Protein AF-A0A914RMC4-F1 (afdb_monomer)

Mean predicted aligned error: 14.47 Å

Organism: Parascaris equorum (NCBI:txid6256)

InterPro domains:
  IPR001312 Hexokinase [PTHR19443] (15-89)
  IPR022673 Hexokinase, C-terminal [PF03727] (14-90)
  IPR022673 Hexokinase, C-terminal [PF03727] (93-144)
  IPR043129 ATPase, nucleotide binding domain [SSF53067] (17-147)

Secondary structure (DSSP, 8-state):
----PPPPHHHHHHHHTTTT--HHHHHHHHHSTTTTS-HHHHHH-HHHHHHHHHHHHHHHHHTTSSGGG---HHHHSTTSS-THHHHHHTSEEEEE-SHHHHH-TTHHHHHHHHHHHHS-TT--EEEEE-SSHHHHHHHHHHHHHHHHT-

Structure (mmCIF, N/CA/C/O backbone):
data_AF-A0A914RMC4-F1
#
_entry.id   AF-A0A914RMC4-F1
#
loop_
_atom_site.group_PDB
_atom_site.id
_atom_site.type_symbol
_atom_site.label_atom_id
_atom_site.label_alt_id
_atom_site.label_comp_id
_atom_site.label_asym_id
_atom_site.label_entity_id
_atom_site.label_seq_id
_atom_site.pdbx_PDB_ins_code
_atom_site.Cartn_x
_atom_site.Cartn_y
_atom_site.Cartn_z
_atom_site.occupancy
_atom_site.B_iso_or_equiv
_atom_site.auth_seq_id
_atom_site.auth_comp_id
_atom_site.auth_asym_id
_atom_site.auth_atom_id
_atom_site.pdbx_PDB_model_num
ATOM 1 N N . MET A 1 1 ? -18.268 42.527 18.521 1.00 35.06 1 MET A N 1
ATOM 2 C CA . MET A 1 1 ? -17.704 41.326 19.170 1.00 35.06 1 MET A CA 1
ATOM 3 C C . MET A 1 1 ? -18.491 40.126 18.661 1.00 35.06 1 MET A C 1
ATOM 5 O O . MET A 1 1 ? -19.542 39.828 19.201 1.00 35.06 1 MET A O 1
ATOM 9 N N . PHE A 1 2 ? -18.060 39.516 17.555 1.00 32.62 2 PHE A N 1
ATOM 10 C CA . PHE A 1 2 ? -18.671 38.294 17.024 1.00 32.62 2 PHE A CA 1
ATOM 11 C C . PHE A 1 2 ? -17.621 37.194 17.111 1.00 32.62 2 PHE A C 1
ATOM 13 O O . PHE A 1 2 ? -16.733 37.102 16.269 1.00 32.62 2 PHE A O 1
ATOM 20 N N . VAL A 1 3 ? -17.677 36.406 18.184 1.00 37.53 3 VAL A N 1
ATOM 21 C CA . VAL A 1 3 ? -16.931 35.150 18.261 1.00 37.53 3 VAL A CA 1
ATOM 22 C C . VAL A 1 3 ? -17.761 34.137 17.489 1.00 37.53 3 VAL A C 1
ATOM 24 O O . VAL A 1 3 ? -18.709 33.560 18.011 1.00 37.53 3 VAL A O 1
ATOM 27 N N . GLN A 1 4 ? -17.447 33.989 16.207 1.00 39.62 4 GLN A N 1
ATOM 28 C CA . GLN A 1 4 ? -17.978 32.912 15.388 1.00 39.62 4 GLN A CA 1
ATOM 29 C C . GLN A 1 4 ? -17.309 31.629 15.887 1.00 39.62 4 GLN A C 1
ATOM 31 O O . GLN A 1 4 ? -16.143 31.358 15.595 1.00 39.62 4 GLN A O 1
ATOM 36 N N . THR A 1 5 ? -18.005 30.887 16.746 1.00 42.94 5 THR A N 1
ATOM 37 C CA . THR A 1 5 ? -17.541 29.585 17.216 1.00 42.94 5 THR A CA 1
ATOM 38 C C . THR A 1 5 ? -17.420 28.673 15.999 1.00 42.94 5 THR A C 1
ATOM 40 O O . THR A 1 5 ? -18.394 28.419 15.290 1.00 42.94 5 THR A O 1
ATOM 43 N N . ARG A 1 6 ? -16.194 28.220 15.703 1.00 45.03 6 ARG A N 1
ATOM 44 C CA . ARG A 1 6 ? -15.975 27.170 14.703 1.00 45.03 6 ARG A CA 1
ATOM 45 C C . ARG A 1 6 ? -16.861 25.979 15.090 1.00 45.03 6 ARG A C 1
ATOM 47 O O . ARG A 1 6 ? -16.839 25.606 16.267 1.00 45.03 6 ARG A O 1
ATOM 54 N N . PRO A 1 7 ? -17.625 25.385 14.158 1.00 43.12 7 PRO A N 1
ATOM 55 C CA . PRO A 1 7 ? -18.381 24.182 14.468 1.00 43.12 7 PRO A CA 1
ATOM 56 C C . PRO A 1 7 ? -17.397 23.125 14.975 1.00 43.12 7 PRO A C 1
ATOM 58 O O . PRO A 1 7 ? -16.338 22.930 14.371 1.00 43.12 7 PRO A O 1
ATOM 61 N N . SER A 1 8 ? -17.709 22.462 16.090 1.00 49.41 8 SER A N 1
ATOM 62 C CA . SER A 1 8 ? -16.932 21.299 16.511 1.00 49.41 8 SER A CA 1
ATOM 63 C C . SER A 1 8 ? -16.951 20.276 15.374 1.00 49.41 8 SER A C 1
ATOM 65 O O . SER A 1 8 ? -17.996 20.039 14.766 1.00 49.41 8 SER A O 1
ATOM 67 N N . GLY A 1 9 ? -15.808 19.649 15.079 1.00 48.06 9 GLY A N 1
ATOM 68 C CA . GLY A 1 9 ? -15.707 18.645 14.011 1.00 48.06 9 GLY A CA 1
ATOM 69 C C . GLY A 1 9 ? -16.752 17.523 14.114 1.00 48.06 9 GLY A C 1
ATOM 70 O O . GLY A 1 9 ? -17.124 16.956 13.093 1.00 48.06 9 GLY A O 1
ATOM 71 N N . SER A 1 10 ? -17.303 17.266 15.311 1.00 50.91 10 SER A N 1
ATOM 72 C CA . SER A 1 10 ? -18.381 16.292 15.542 1.00 50.91 10 SER A CA 1
ATOM 73 C C . SER A 1 10 ? -19.691 16.623 14.811 1.00 50.91 10 SER A C 1
ATOM 75 O O . SER A 1 10 ? -20.397 15.708 14.396 1.00 50.91 10 SER A O 1
ATOM 77 N N . ALA A 1 11 ? -20.013 17.905 14.603 1.00 51.09 11 ALA A N 1
ATOM 78 C CA . ALA A 1 11 ? -21.273 18.322 13.981 1.00 51.09 11 ALA A CA 1
ATOM 79 C C . ALA A 1 11 ? -21.284 18.137 12.450 1.00 51.09 11 ALA A C 1
ATOM 81 O O . ALA A 1 11 ? -22.345 17.966 11.856 1.00 51.09 11 ALA A O 1
ATOM 82 N N . LEU A 1 12 ? -20.114 18.135 11.798 1.00 51.06 12 LEU A N 1
ATOM 83 C CA . LEU A 1 12 ? -19.999 17.895 10.351 1.00 51.06 12 LEU A CA 1
ATOM 84 C C . LEU A 1 12 ? -20.182 16.410 9.987 1.00 51.06 12 LEU A C 1
ATOM 86 O O . LEU A 1 12 ? -20.622 16.089 8.882 1.00 51.06 12 LEU A O 1
ATOM 90 N N . LEU A 1 13 ? -19.879 15.509 10.923 1.00 52.19 13 LEU A N 1
ATOM 91 C CA . LEU A 1 13 ? -19.884 14.059 10.714 1.00 52.19 13 LEU 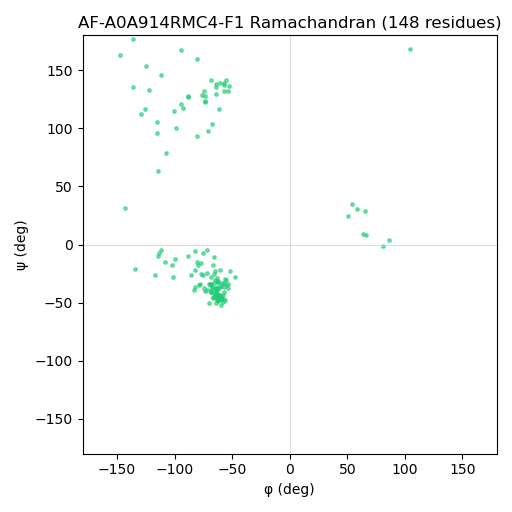A CA 1
ATOM 92 C C . LEU A 1 13 ? -21.280 13.446 10.841 1.00 52.19 13 LEU A C 1
ATOM 94 O O . LEU A 1 13 ? -21.624 12.569 10.055 1.00 52.19 13 LEU A O 1
ATOM 98 N N . GLN A 1 14 ? -22.103 13.950 11.768 1.00 57.47 14 GLN A N 1
ATOM 99 C CA . GLN A 1 14 ? -23.421 13.382 12.087 1.00 57.47 14 GLN A CA 1
ATOM 100 C C . GLN A 1 14 ? -24.462 13.479 10.957 1.00 57.47 14 GLN A C 1
ATOM 102 O O . GLN A 1 14 ? -25.502 12.838 11.056 1.00 57.47 14 GLN A O 1
ATOM 107 N N . GLY A 1 15 ? -24.205 14.234 9.881 1.00 56.59 15 GLY A N 1
ATOM 108 C CA . GLY A 1 15 ? -25.170 14.388 8.782 1.00 56.59 15 GLY A CA 1
ATOM 109 C C . GLY A 1 15 ? -24.628 14.258 7.356 1.00 56.59 15 GLY A C 1
ATOM 110 O O . GLY A 1 15 ? -25.419 14.004 6.455 1.00 56.59 15 GLY A O 1
ATOM 111 N N . LYS A 1 16 ? -23.319 14.436 7.110 1.00 60.12 16 LYS A N 1
ATOM 112 C CA . LYS A 1 16 ? -22.766 14.459 5.737 1.00 60.12 16 LYS A CA 1
ATOM 113 C C . LYS A 1 16 ? -21.778 13.349 5.409 1.00 60.12 16 LYS A C 1
ATOM 115 O O . LYS A 1 16 ? -21.666 13.020 4.239 1.00 60.12 16 LYS A O 1
ATOM 120 N N . LEU A 1 17 ? -21.079 12.781 6.388 1.00 63.34 17 LEU A N 1
ATOM 121 C CA . LEU A 1 17 ? -20.028 11.781 6.140 1.00 63.34 17 LEU A CA 1
ATOM 122 C C . LEU A 1 17 ? -20.404 10.382 6.641 1.00 63.34 17 LEU A C 1
ATOM 124 O O . LEU A 1 17 ? -19.688 9.434 6.369 1.00 63.34 17 LEU A O 1
ATOM 128 N N . SER A 1 18 ? -21.545 10.214 7.308 1.00 66.88 18 SER A N 1
ATOM 129 C CA . SER A 1 18 ? -21.996 8.907 7.806 1.00 66.88 18 SER A CA 1
ATOM 130 C C . SER A 1 18 ? -22.087 7.824 6.725 1.00 66.88 18 SER A C 1
ATOM 132 O O . SER A 1 18 ? -21.862 6.661 7.022 1.00 66.88 18 SER A O 1
ATOM 134 N N . HIS A 1 19 ? -22.374 8.198 5.476 1.00 74.75 19 HIS A N 1
ATOM 135 C CA . HIS A 1 19 ? -22.489 7.262 4.354 1.00 74.75 19 HIS A CA 1
ATOM 136 C C . HIS A 1 19 ? -21.144 6.766 3.800 1.00 74.75 19 HIS A C 1
ATOM 138 O O . HIS A 1 19 ? -21.137 5.800 3.045 1.00 74.75 19 HIS A O 1
ATOM 144 N N . ILE A 1 20 ? -20.027 7.427 4.132 1.00 75.38 20 ILE A N 1
ATOM 145 C CA . ILE A 1 20 ? -18.680 6.994 3.725 1.00 75.38 20 ILE A CA 1
ATOM 146 C C . ILE A 1 20 ? -17.936 6.250 4.838 1.00 75.38 20 ILE A C 1
ATOM 148 O O . ILE A 1 20 ? -16.890 5.668 4.568 1.00 75.38 20 ILE A O 1
ATOM 152 N N . LEU A 1 21 ? -18.440 6.298 6.076 1.00 80.62 21 LEU A N 1
ATOM 153 C CA . LEU A 1 21 ? -17.818 5.621 7.209 1.00 80.62 21 LEU A CA 1
ATOM 154 C C . LEU A 1 21 ? -18.103 4.124 7.130 1.00 80.62 21 LEU A C 1
ATOM 156 O O . LEU A 1 21 ? -19.250 3.697 6.995 1.00 80.62 21 LEU A O 1
ATOM 160 N N . THR A 1 22 ? -17.045 3.336 7.236 1.00 85.69 22 THR A N 1
ATOM 161 C CA . THR A 1 22 ? -17.112 1.881 7.306 1.00 85.69 22 THR A CA 1
ATOM 162 C C . THR A 1 22 ? -17.116 1.412 8.758 1.00 85.69 22 THR A C 1
ATOM 164 O O . THR A 1 22 ? -16.791 2.159 9.683 1.00 85.69 22 THR A O 1
ATOM 167 N N . GLN A 1 23 ? -17.432 0.133 8.970 1.00 84.94 23 GLN A N 1
ATOM 168 C CA . GLN A 1 23 ? -17.322 -0.492 10.291 1.00 84.94 23 GLN A CA 1
ATOM 169 C C . GLN A 1 23 ? -15.913 -0.355 10.893 1.00 84.94 23 GLN A C 1
ATOM 171 O O . GLN A 1 23 ? -15.775 -0.125 12.090 1.00 84.94 23 GLN A O 1
ATOM 176 N N . PHE A 1 24 ? -14.870 -0.394 10.059 1.00 86.81 24 PHE A N 1
ATOM 177 C CA . PHE A 1 24 ? -13.488 -0.285 10.514 1.00 86.81 24 PHE A CA 1
ATOM 178 C C . PHE A 1 24 ? -13.163 1.117 11.045 1.00 86.81 24 PHE A C 1
ATOM 180 O O . PHE A 1 24 ? -12.441 1.245 12.031 1.00 86.81 24 PHE A O 1
ATOM 187 N N . ASP A 1 25 ? -13.740 2.167 10.454 1.00 86.69 25 ASP A N 1
ATOM 188 C CA . ASP A 1 25 ? -13.567 3.545 10.930 1.00 86.69 25 ASP A CA 1
ATOM 189 C C . ASP A 1 25 ? -14.197 3.741 12.314 1.00 86.69 25 ASP A C 1
ATOM 191 O O . ASP A 1 25 ? -13.640 4.436 13.168 1.00 86.69 25 ASP A O 1
ATOM 195 N N . HIS A 1 26 ? -15.340 3.092 12.553 1.00 87.81 26 HIS A N 1
ATOM 196 C CA . HIS A 1 26 ? -15.996 3.082 13.858 1.00 87.81 26 HIS A CA 1
ATOM 197 C C . HIS A 1 26 ? -15.165 2.341 14.906 1.00 87.81 26 HIS A C 1
ATOM 199 O O . HIS A 1 26 ? -14.956 2.865 15.997 1.00 87.81 26 HIS A O 1
ATOM 205 N N . GLU A 1 27 ? -14.619 1.174 14.568 1.00 88.88 27 GLU A N 1
ATOM 206 C CA . GLU A 1 27 ? -13.753 0.430 15.483 1.00 88.88 27 GLU A CA 1
ATOM 207 C C . GLU A 1 27 ? -12.474 1.199 15.851 1.00 88.88 27 GLU A C 1
ATOM 209 O O . GLU A 1 27 ? -12.024 1.152 17.000 1.00 88.88 27 GLU A O 1
ATOM 214 N N . ILE A 1 28 ? -11.883 1.917 14.891 1.00 88.50 28 ILE A N 1
ATOM 215 C CA . ILE A 1 28 ? -10.720 2.783 15.127 1.00 88.50 28 ILE A CA 1
ATOM 216 C C . ILE A 1 28 ? -11.095 3.940 16.057 1.00 88.50 28 ILE A C 1
ATOM 218 O O . ILE A 1 28 ? -10.352 4.254 16.991 1.00 88.50 28 ILE A O 1
ATOM 222 N N . ASP A 1 29 ? -12.245 4.579 15.833 1.00 88.94 29 ASP A N 1
ATOM 223 C CA . ASP A 1 29 ? -12.741 5.643 16.706 1.00 88.94 29 ASP A CA 1
ATOM 224 C C . ASP A 1 29 ? -12.976 5.139 18.136 1.00 88.94 29 ASP A C 1
ATOM 226 O O . ASP A 1 29 ? -12.523 5.776 19.094 1.00 88.94 29 ASP A O 1
ATOM 230 N N . ASP A 1 30 ? -13.587 3.963 18.276 1.00 89.00 30 ASP A N 1
ATOM 231 C CA . ASP A 1 30 ? -13.888 3.322 19.556 1.00 89.00 30 ASP A CA 1
ATOM 232 C C . ASP A 1 30 ? -12.638 2.898 20.329 1.00 89.00 30 ASP A C 1
ATOM 234 O O . ASP A 1 30 ? -12.635 2.954 21.566 1.00 89.00 30 ASP A O 1
ATOM 238 N N . ALA A 1 31 ? -11.578 2.503 19.621 1.00 85.50 31 ALA A N 1
ATOM 239 C CA . ALA A 1 31 ? -10.282 2.161 20.200 1.00 85.50 31 ALA A CA 1
ATOM 240 C C . ALA A 1 31 ? -9.422 3.397 20.532 1.00 85.50 31 ALA A C 1
ATOM 242 O O . ALA A 1 31 ? -8.445 3.295 21.275 1.00 85.50 31 ALA A O 1
ATOM 243 N N . SER A 1 32 ? -9.768 4.575 20.006 1.00 86.31 32 SER A N 1
ATOM 244 C CA . SER A 1 32 ? -8.976 5.794 20.181 1.00 86.31 32 SER A CA 1
ATOM 245 C C . SER A 1 32 ? -9.204 6.496 21.529 1.00 86.31 32 SER A C 1
ATOM 247 O O . SER A 1 32 ? -10.254 6.390 22.166 1.00 86.31 32 SER A O 1
ATOM 249 N N . VAL A 1 33 ? -8.236 7.333 21.921 1.00 86.31 33 VAL A N 1
ATOM 250 C CA . VAL A 1 33 ? -8.321 8.187 23.125 1.00 86.31 33 VAL A CA 1
ATOM 251 C C . VAL A 1 33 ? -9.474 9.198 23.038 1.00 86.31 33 VAL A C 1
ATOM 253 O O . VAL A 1 33 ? -10.088 9.546 24.044 1.00 86.31 33 VAL A O 1
ATOM 256 N N . HIS A 1 34 ? -9.786 9.681 21.834 1.00 83.69 34 HIS A N 1
ATOM 257 C CA . HIS A 1 34 ? -10.742 10.765 21.608 1.00 83.69 34 HIS A CA 1
ATOM 258 C C . HIS A 1 34 ? -11.982 10.279 20.848 1.00 83.69 34 HIS A C 1
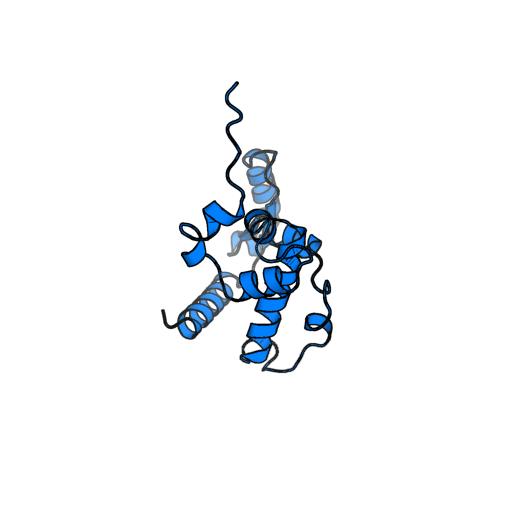ATOM 260 O O . HIS A 1 34 ? -12.233 10.742 19.735 1.00 83.69 34 HIS A O 1
ATOM 266 N N . LYS A 1 35 ? -12.753 9.362 21.440 1.00 87.31 35 LYS A N 1
ATOM 267 C CA . LYS A 1 35 ? -13.972 8.784 20.838 1.00 87.31 35 LYS A CA 1
ATOM 268 C C . LYS A 1 35 ? -14.967 9.852 20.371 1.00 87.31 35 LYS A C 1
ATOM 270 O O . LYS A 1 35 ? -15.203 10.838 21.078 1.00 87.31 35 LYS A O 1
ATOM 275 N N . GLY A 1 36 ? -15.534 9.675 19.180 1.00 82.69 36 GLY A N 1
ATOM 276 C CA . GLY A 1 36 ? -16.487 10.591 18.549 1.00 82.69 36 GLY A CA 1
ATOM 277 C C . GLY A 1 36 ? -15.903 11.956 18.166 1.00 82.69 36 GLY A C 1
ATOM 278 O O . GLY A 1 36 ? -16.641 12.878 17.801 1.00 82.69 36 GLY A O 1
ATOM 279 N N . LYS A 1 37 ? -14.582 12.133 18.275 1.00 82.75 37 LYS A N 1
ATOM 280 C CA . LYS A 1 37 ? -13.869 13.380 17.971 1.00 82.75 37 LYS A CA 1
ATOM 281 C C . LYS A 1 37 ? -12.768 13.114 16.954 1.00 82.75 37 LYS A C 1
ATOM 283 O O . LYS A 1 37 ? -12.216 12.024 16.897 1.00 82.75 37 LYS A O 1
ATOM 288 N N . GLN A 1 38 ? -12.411 14.148 16.190 1.00 82.62 38 GLN A N 1
ATOM 289 C CA . GLN A 1 38 ? -11.302 14.098 15.225 1.00 82.62 38 GLN A CA 1
ATOM 290 C C . GLN A 1 38 ? -11.467 12.998 14.156 1.00 82.62 38 GLN A C 1
ATOM 292 O O . GLN A 1 38 ? -10.478 12.471 13.668 1.00 82.62 38 GLN A O 1
ATOM 297 N N . MET A 1 39 ? -12.700 12.643 13.762 1.00 80.94 39 MET A N 1
ATOM 298 C CA . MET A 1 39 ? -12.900 11.580 12.761 1.00 80.94 39 MET A CA 1
ATOM 299 C C . MET A 1 39 ? -12.234 11.880 11.424 1.00 80.94 39 MET A C 1
ATOM 301 O O . MET A 1 39 ? -11.727 10.961 10.808 1.00 80.94 39 MET A O 1
ATOM 305 N N . ILE A 1 40 ? -12.199 13.139 10.973 1.00 77.38 40 ILE A N 1
ATOM 306 C CA . ILE A 1 40 ? -11.488 13.487 9.731 1.00 77.38 40 ILE A CA 1
ATOM 307 C C . ILE A 1 40 ? -10.011 13.105 9.862 1.00 77.38 40 ILE A C 1
ATOM 309 O O . ILE A 1 40 ? -9.485 12.408 9.003 1.00 77.38 40 ILE A O 1
ATOM 313 N N . ASP A 1 41 ? -9.379 13.464 10.980 1.00 79.38 41 ASP A N 1
ATOM 314 C CA . ASP A 1 41 ? -7.986 13.107 11.248 1.00 79.38 41 ASP A CA 1
ATOM 315 C C . ASP A 1 41 ? -7.797 11.591 11.412 1.00 79.38 41 ASP A C 1
ATOM 317 O O . ASP A 1 41 ? -6.714 11.086 11.146 1.00 79.38 41 ASP A O 1
ATOM 321 N N . LYS A 1 42 ? -8.832 10.842 11.809 1.00 83.31 42 LYS A N 1
ATOM 322 C CA . LYS A 1 42 ? -8.799 9.369 11.858 1.00 83.31 42 LYS A CA 1
ATOM 323 C C . LYS A 1 42 ? -8.957 8.720 10.490 1.00 83.31 42 LYS A C 1
ATOM 325 O O . LYS A 1 42 ? -8.317 7.713 10.229 1.00 83.31 42 LYS A O 1
ATOM 330 N N . LEU A 1 43 ? -9.744 9.328 9.608 1.00 76.50 43 LEU A N 1
ATOM 331 C CA . LEU A 1 43 ? -9.935 8.866 8.234 1.00 76.50 43 LEU A CA 1
ATOM 332 C C . LEU A 1 43 ? -8.712 9.143 7.358 1.00 76.50 43 LEU A C 1
ATOM 334 O O . LEU A 1 43 ? -8.348 8.326 6.519 1.00 76.50 43 LEU A O 1
ATOM 338 N N . THR A 1 44 ? -8.087 10.311 7.520 1.00 71.00 44 THR A N 1
ATOM 339 C CA . THR A 1 44 ? -7.004 10.762 6.630 1.00 71.00 44 THR A CA 1
ATOM 340 C C . THR A 1 44 ? -5.629 10.729 7.282 1.00 71.00 44 THR A C 1
ATOM 342 O O . THR A 1 44 ? -4.614 10.868 6.601 1.00 71.00 44 THR A O 1
ATOM 345 N N . GLY A 1 45 ? -5.566 10.616 8.607 1.00 73.31 45 GLY A N 1
ATOM 346 C CA . GLY A 1 45 ? -4.318 10.685 9.348 1.00 73.31 45 GLY A CA 1
ATOM 347 C C . GLY A 1 45 ? -3.503 9.414 9.199 1.00 73.31 45 GLY A C 1
ATOM 348 O O . GLY A 1 45 ? -3.975 8.303 9.433 1.00 73.31 45 GLY A O 1
ATOM 349 N N . ALA A 1 46 ? -2.221 9.602 8.902 1.00 68.00 46 ALA A N 1
ATOM 350 C CA . ALA A 1 46 ? -1.263 8.518 8.740 1.00 68.00 46 ALA A CA 1
ATOM 351 C C . ALA A 1 46 ? -1.193 7.601 9.985 1.00 68.00 46 ALA A C 1
ATOM 353 O O . ALA A 1 46 ? -0.970 6.401 9.856 1.00 68.00 46 ALA A O 1
ATOM 354 N N . LEU A 1 47 ? -1.456 8.138 11.183 1.00 75.44 47 LEU A N 1
ATOM 355 C CA . LEU A 1 47 ? -1.494 7.374 12.436 1.00 75.44 47 LEU A CA 1
ATOM 356 C C . LEU A 1 47 ? -2.498 6.207 12.409 1.00 75.44 47 LEU A C 1
ATOM 358 O O . LEU A 1 47 ? -2.214 5.154 12.961 1.00 75.44 47 LEU A O 1
ATOM 362 N N . TYR A 1 48 ? -3.650 6.384 11.764 1.00 80.06 48 TYR A N 1
ATOM 363 C CA . TYR A 1 48 ? -4.772 5.440 11.843 1.00 80.06 48 TYR A CA 1
ATOM 364 C C . TYR A 1 48 ? -4.889 4.538 10.616 1.00 80.06 48 TYR A C 1
ATOM 366 O O . TYR A 1 48 ? -5.505 3.478 10.670 1.00 80.06 48 TYR A O 1
ATOM 374 N N . LEU A 1 49 ? -4.245 4.931 9.519 1.00 78.94 49 LEU A N 1
ATOM 375 C CA . LEU A 1 49 ? -4.287 4.200 8.261 1.00 78.94 49 LEU A CA 1
ATOM 376 C C . LEU A 1 49 ? -3.673 2.794 8.400 1.00 78.94 49 LEU A C 1
ATOM 378 O O . LEU A 1 49 ? -4.190 1.836 7.830 1.00 78.94 49 LEU A O 1
ATOM 382 N N . GLY A 1 50 ? -2.599 2.665 9.193 1.00 81.06 50 GLY A N 1
ATOM 383 C CA . GLY A 1 50 ? -1.968 1.380 9.525 1.00 81.06 50 GLY A CA 1
ATOM 384 C C . GLY A 1 50 ? -2.948 0.409 10.183 1.00 81.06 50 GLY A C 1
ATOM 385 O O . GLY A 1 50 ? -3.110 -0.725 9.731 1.00 81.06 50 GLY A O 1
ATOM 386 N N . ASP A 1 51 ? -3.660 0.893 11.204 1.00 83.94 51 ASP A N 1
ATOM 387 C CA . ASP A 1 51 ? -4.653 0.103 11.933 1.00 83.94 51 ASP A CA 1
ATOM 388 C C . ASP A 1 51 ? -5.881 -0.219 11.065 1.00 83.94 51 ASP A C 1
ATOM 390 O O . ASP A 1 51 ? -6.414 -1.324 11.147 1.00 83.94 51 ASP A O 1
ATOM 394 N N . LEU A 1 52 ? -6.278 0.684 10.160 1.00 84.50 52 LEU A N 1
ATOM 395 C CA . LEU A 1 52 ? -7.334 0.427 9.175 1.00 84.50 52 LEU A CA 1
ATOM 396 C C . LEU A 1 52 ? -6.988 -0.757 8.271 1.00 84.50 52 LEU A C 1
ATOM 398 O O . LEU A 1 52 ? -7.769 -1.702 8.157 1.00 84.50 52 LEU A O 1
ATOM 402 N N . VAL A 1 53 ? -5.800 -0.742 7.663 1.00 82.81 53 VAL A N 1
ATOM 403 C CA . VAL A 1 53 ? -5.350 -1.843 6.800 1.00 82.81 53 VAL A CA 1
ATOM 404 C C . VAL A 1 53 ? -5.223 -3.137 7.596 1.00 82.81 53 VAL A C 1
ATOM 406 O O . VAL A 1 53 ? -5.680 -4.178 7.127 1.00 82.81 53 VAL A O 1
ATOM 409 N N . ARG A 1 54 ? -4.677 -3.086 8.817 1.00 86.00 54 ARG A N 1
ATOM 410 C CA . ARG A 1 54 ? -4.574 -4.256 9.700 1.00 86.00 54 ARG A CA 1
ATOM 411 C C . ARG A 1 54 ? -5.939 -4.900 9.950 1.00 86.00 54 ARG A C 1
ATOM 413 O O . ARG A 1 54 ? -6.064 -6.113 9.807 1.00 86.00 54 ARG A O 1
ATOM 420 N N . ARG A 1 55 ? -6.960 -4.103 10.282 1.00 86.56 55 ARG A N 1
ATOM 421 C CA . ARG A 1 55 ? -8.328 -4.583 10.549 1.00 86.56 55 ARG A CA 1
ATOM 422 C C . ARG A 1 55 ? -8.989 -5.175 9.312 1.00 86.56 55 ARG A C 1
ATOM 424 O O . ARG A 1 55 ? -9.590 -6.241 9.402 1.00 86.56 55 ARG A O 1
ATOM 431 N N . ILE A 1 56 ? -8.813 -4.545 8.150 1.00 83.69 56 ILE A N 1
ATOM 432 C CA . ILE A 1 56 ? -9.299 -5.092 6.877 1.00 83.69 56 ILE A CA 1
ATOM 433 C C . ILE A 1 56 ? -8.628 -6.442 6.594 1.00 83.69 56 ILE A C 1
ATOM 435 O O . ILE A 1 56 ? -9.312 -7.411 6.278 1.00 83.69 56 ILE A O 1
ATOM 439 N N . LEU A 1 57 ? -7.303 -6.539 6.740 1.00 78.25 57 LEU A N 1
ATOM 440 C CA . LEU A 1 57 ? -6.570 -7.789 6.526 1.00 78.25 57 LEU A CA 1
ATOM 441 C C . LEU A 1 57 ? -6.999 -8.879 7.514 1.00 78.25 57 LEU A C 1
ATOM 443 O O . LEU A 1 57 ? -7.219 -10.011 7.092 1.00 78.25 57 LEU A O 1
ATOM 447 N N . ALA A 1 58 ? -7.169 -8.544 8.794 1.00 81.25 58 ALA A N 1
ATOM 448 C CA . ALA A 1 58 ? -7.670 -9.473 9.803 1.00 81.25 58 ALA A CA 1
ATOM 449 C C . ALA A 1 58 ? -9.071 -9.990 9.440 1.00 81.25 58 ALA A C 1
ATOM 451 O O . ALA A 1 58 ? -9.301 -11.198 9.468 1.00 81.25 58 ALA A O 1
ATOM 452 N N . GLN A 1 59 ? -9.974 -9.109 8.994 1.00 81.00 59 GLN A N 1
ATOM 453 C CA . GLN A 1 59 ? -11.305 -9.510 8.538 1.00 81.00 59 GLN A CA 1
ATOM 454 C C . GLN A 1 59 ? -11.238 -10.419 7.305 1.00 81.00 59 GLN A C 1
ATOM 456 O O . GLN A 1 59 ? -11.908 -11.443 7.256 1.00 81.00 59 GLN A O 1
ATOM 461 N N . LEU A 1 60 ? -10.374 -10.116 6.332 1.00 73.31 60 LEU A N 1
ATOM 462 C CA . LEU A 1 60 ? -10.179 -10.960 5.149 1.00 73.31 60 LEU A CA 1
ATOM 463 C C . LEU A 1 60 ? -9.627 -12.353 5.490 1.00 73.31 60 LEU A C 1
ATOM 465 O O . LEU A 1 60 ? -9.931 -13.313 4.778 1.00 73.31 60 LEU A O 1
ATOM 469 N N . VAL A 1 61 ? -8.822 -12.469 6.550 1.00 76.12 61 VAL A N 1
ATOM 470 C CA . VAL A 1 61 ? -8.383 -13.762 7.089 1.00 76.12 61 VAL A CA 1
ATOM 471 C C . VAL A 1 61 ? -9.550 -14.480 7.749 1.00 76.12 61 VAL A C 1
ATOM 473 O O . VAL A 1 61 ? -9.801 -15.623 7.394 1.00 76.12 61 VAL A O 1
ATOM 476 N N . LEU A 1 62 ? -10.296 -13.824 8.642 1.00 82.06 62 LEU A N 1
ATOM 477 C CA . LEU A 1 62 ? -11.459 -14.420 9.317 1.00 82.06 62 LEU A CA 1
ATOM 478 C C . LEU A 1 62 ? -12.511 -14.929 8.328 1.00 82.06 62 LEU A C 1
ATOM 480 O O . LEU A 1 62 ? -13.035 -16.029 8.485 1.00 82.06 62 LEU A O 1
ATOM 484 N N . ASP A 1 63 ? -12.753 -14.163 7.271 1.00 79.56 63 ASP A N 1
ATOM 485 C CA . ASP A 1 63 ? -13.679 -14.510 6.200 1.00 79.56 63 ASP A CA 1
ATOM 486 C C . ASP A 1 63 ? -13.148 -15.644 5.288 1.00 79.56 63 ASP A C 1
ATOM 488 O O . ASP A 1 63 ? -13.841 -16.089 4.376 1.00 79.56 63 ASP A O 1
ATOM 492 N N . GLY A 1 64 ? -11.907 -16.105 5.490 1.00 71.75 64 GLY A N 1
ATOM 493 C CA . GLY A 1 64 ? -11.299 -17.225 4.766 1.00 71.75 64 GLY A CA 1
ATOM 494 C C . GLY A 1 64 ? -10.621 -16.865 3.440 1.00 71.75 64 GLY A C 1
ATOM 495 O O . GLY A 1 64 ? -10.122 -17.754 2.749 1.00 71.75 64 GLY A O 1
ATOM 496 N N . PHE A 1 65 ? -10.561 -15.582 3.077 1.00 65.44 65 PHE A N 1
ATOM 497 C CA . PHE A 1 65 ? -10.037 -15.129 1.783 1.00 65.44 65 PHE A CA 1
ATOM 498 C C . PHE A 1 65 ? -8.522 -14.943 1.765 1.00 65.44 65 PHE A C 1
ATOM 500 O O . PHE A 1 65 ? -7.899 -15.072 0.714 1.00 65.44 65 PHE A O 1
ATOM 507 N N . LEU A 1 66 ? -7.920 -14.664 2.921 1.00 60.09 66 LEU A N 1
ATOM 508 C CA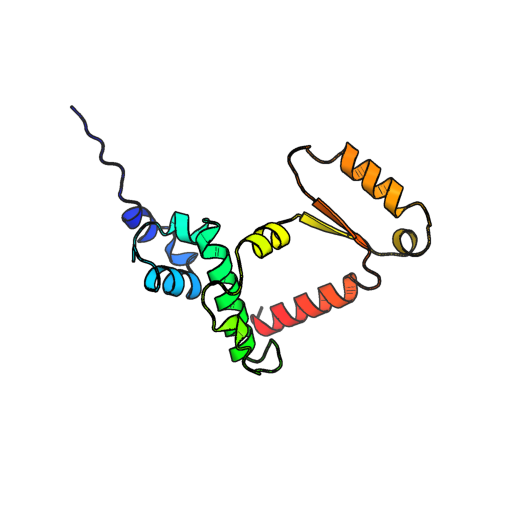 . LEU A 1 66 ? -6.472 -14.667 3.108 1.00 60.09 66 LEU A CA 1
ATOM 509 C C . LEU A 1 66 ? -6.059 -15.818 4.028 1.00 60.09 66 LEU A C 1
ATOM 511 O O . LEU A 1 66 ? -6.788 -16.206 4.938 1.00 60.09 66 LEU A O 1
ATOM 515 N N . PHE A 1 67 ? -4.883 -16.391 3.756 1.00 74.25 67 PHE A N 1
ATOM 516 C CA . PHE A 1 67 ? -4.274 -17.489 4.525 1.00 74.25 67 PHE A CA 1
ATOM 517 C C . PHE A 1 67 ? -5.194 -18.701 4.778 1.00 74.25 67 PHE A C 1
ATOM 519 O O . PHE A 1 67 ? -4.981 -19.458 5.724 1.00 74.25 67 PHE A O 1
ATOM 526 N N . SER A 1 68 ? -6.209 -18.905 3.928 1.00 75.19 68 SER A N 1
ATOM 527 C CA . SER A 1 68 ? -7.203 -19.983 4.053 1.00 75.19 68 SER A CA 1
ATOM 528 C C . SER A 1 68 ? -7.905 -20.007 5.417 1.00 75.19 68 SER A C 1
ATOM 530 O O . SER A 1 68 ? -8.162 -21.081 5.960 1.00 75.19 68 SER A O 1
ATOM 532 N N . GLY A 1 69 ? -8.153 -18.838 6.013 1.00 72.88 69 GLY A N 1
ATOM 533 C CA . GLY A 1 69 ? -8.787 -18.750 7.330 1.00 72.88 69 GLY A CA 1
ATOM 534 C C . GLY A 1 69 ? -7.847 -18.964 8.512 1.00 72.88 69 GLY A C 1
ATOM 535 O O . GLY A 1 69 ? -8.290 -18.909 9.657 1.00 72.88 69 GLY A O 1
ATOM 536 N N . LYS A 1 70 ? -6.556 -19.233 8.275 1.00 74.12 70 LYS A N 1
ATOM 537 C CA . LYS A 1 70 ? -5.603 -19.462 9.364 1.00 74.12 70 LYS A CA 1
ATOM 538 C C . LYS A 1 70 ? -5.264 -18.138 10.054 1.00 74.12 70 LYS A C 1
ATOM 540 O O . LYS A 1 70 ? -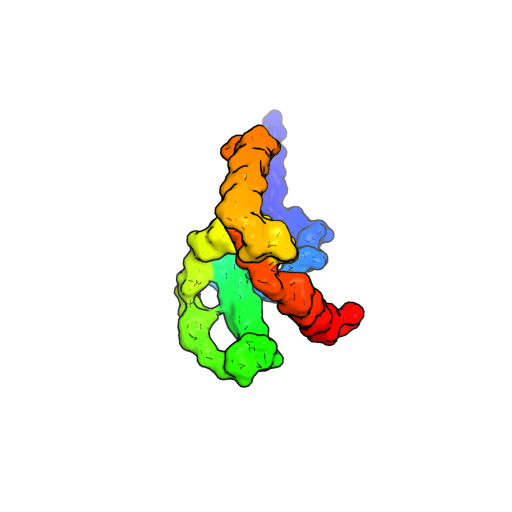4.764 -17.240 9.373 1.00 74.12 70 LYS A O 1
ATOM 545 N N . PRO A 1 71 ? -5.470 -18.032 11.381 1.00 72.94 71 PRO A N 1
ATOM 546 C CA . PRO A 1 71 ? -5.115 -16.841 12.140 1.00 72.94 71 PRO A CA 1
ATOM 547 C C . PRO A 1 71 ? -3.642 -16.479 11.950 1.00 72.94 71 PRO A C 1
ATOM 549 O O . PRO A 1 71 ? -2.774 -17.354 11.894 1.00 72.94 71 PRO A O 1
ATOM 552 N N . CYS A 1 72 ? -3.366 -15.183 11.856 1.00 74.50 72 CYS A N 1
ATOM 553 C CA . CYS A 1 72 ? -2.014 -14.654 11.779 1.00 74.50 72 CYS A CA 1
ATOM 554 C C . CYS A 1 72 ? -1.767 -13.817 13.031 1.00 74.50 72 CYS A C 1
ATOM 556 O O . CYS A 1 72 ? -2.257 -12.698 13.109 1.00 74.50 72 CYS A O 1
ATOM 558 N N . GLU A 1 73 ? -0.976 -14.337 13.972 1.00 75.38 73 GLU A N 1
ATOM 559 C CA . GLU A 1 73 ? -0.701 -13.678 15.263 1.00 75.38 73 GLU A CA 1
ATOM 560 C C . GLU A 1 73 ? -0.182 -12.243 15.087 1.00 75.38 73 GLU A C 1
ATOM 562 O O . GLU A 1 73 ? -0.534 -11.340 15.839 1.00 75.38 73 GLU A O 1
ATOM 567 N N . LYS A 1 74 ? 0.586 -11.998 14.017 1.00 71.94 74 LYS A N 1
ATOM 568 C CA . LYS A 1 74 ? 1.074 -10.657 13.688 1.00 71.94 74 LYS A CA 1
ATOM 569 C C . LYS A 1 74 ? -0.041 -9.669 13.363 1.00 71.94 74 LYS A C 1
ATOM 571 O O . LYS A 1 74 ? 0.171 -8.490 13.566 1.00 71.94 74 LYS A O 1
ATOM 576 N N . LEU A 1 75 ? -1.189 -10.098 12.840 1.00 72.12 75 LEU A N 1
ATOM 577 C CA . LEU A 1 75 ? -2.312 -9.197 12.550 1.00 72.12 75 LEU A CA 1
ATOM 578 C C . LEU A 1 75 ? -3.133 -8.857 13.800 1.00 72.12 75 LEU A C 1
ATOM 580 O O . LEU A 1 75 ? -3.850 -7.857 13.782 1.00 72.12 75 LEU A O 1
ATOM 584 N N . ASP A 1 76 ? -3.008 -9.635 14.876 1.00 72.25 76 ASP A N 1
ATOM 585 C CA . ASP A 1 76 ? -3.729 -9.415 16.136 1.00 72.25 76 ASP A CA 1
ATOM 586 C C . ASP A 1 76 ? -3.049 -8.358 17.020 1.00 72.25 76 ASP A C 1
ATOM 588 O O . ASP A 1 76 ? -3.691 -7.715 17.852 1.00 72.25 76 ASP A O 1
ATOM 592 N N . GLU A 1 77 ? -1.755 -8.125 16.806 1.00 76.44 77 GLU A N 1
ATOM 593 C CA . GLU A 1 77 ? -0.983 -7.103 17.506 1.00 76.44 77 GLU A CA 1
ATOM 594 C C . GLU A 1 77 ? -1.334 -5.692 17.004 1.00 76.44 77 GLU A C 1
ATOM 596 O O . GLU A 1 77 ? -1.279 -5.398 15.805 1.00 76.44 77 GLU A O 1
ATOM 601 N N . VAL A 1 78 ? -1.661 -4.788 17.932 1.00 69.50 78 VAL A N 1
ATOM 602 C CA . VAL A 1 78 ? -1.830 -3.352 17.647 1.00 69.50 78 VAL A CA 1
ATOM 603 C C . VAL A 1 78 ? -0.506 -2.786 17.118 1.00 69.50 78 VAL A C 1
ATOM 605 O O . VAL A 1 78 ? 0.561 -3.154 17.600 1.00 69.50 78 VAL A O 1
ATOM 608 N N . ASP A 1 79 ? -0.572 -1.915 16.108 1.00 69.69 79 ASP A N 1
ATOM 609 C CA . ASP A 1 79 ? 0.580 -1.298 15.420 1.00 69.69 79 ASP A CA 1
ATOM 610 C C . ASP A 1 79 ? 1.522 -2.257 14.662 1.00 69.69 79 ASP A C 1
ATOM 612 O O . ASP A 1 79 ? 2.549 -1.835 14.121 1.00 69.69 79 ASP A O 1
ATOM 616 N N . SER A 1 80 ? 1.153 -3.532 14.521 1.00 75.69 80 SER A N 1
ATOM 617 C CA . SER A 1 80 ? 1.881 -4.520 13.705 1.00 75.69 80 SER A CA 1
ATOM 618 C C . SER A 1 80 ? 1.991 -4.168 12.223 1.00 75.69 80 SER A C 1
ATOM 620 O O . SER A 1 80 ? 2.891 -4.647 11.527 1.00 75.69 80 SER A O 1
ATOM 622 N N . PHE A 1 81 ? 1.093 -3.308 11.744 1.00 71.00 81 PHE A N 1
ATOM 623 C CA . PHE A 1 81 ? 1.111 -2.734 10.408 1.00 71.00 81 PHE A CA 1
ATOM 624 C C . PHE A 1 81 ? 1.525 -1.261 10.492 1.00 71.00 81 PHE A C 1
ATOM 626 O O . PHE A 1 81 ? 0.679 -0.364 10.457 1.00 71.00 81 PHE A O 1
ATOM 633 N N . PRO A 1 82 ? 2.833 -0.972 10.632 1.00 68.00 82 PRO A N 1
ATOM 634 C CA . PRO A 1 82 ? 3.277 0.397 10.784 1.00 68.00 82 PRO A CA 1
ATOM 635 C C . PRO A 1 82 ? 2.956 1.203 9.530 1.00 68.00 82 PRO A C 1
ATOM 637 O O . PRO A 1 82 ? 3.200 0.774 8.401 1.00 68.00 82 PRO A O 1
ATOM 640 N N . THR A 1 83 ? 2.493 2.430 9.752 1.00 66.12 83 THR A N 1
ATOM 641 C CA . THR A 1 83 ? 2.113 3.416 8.733 1.00 66.12 83 THR A CA 1
ATOM 642 C C . THR A 1 83 ? 3.136 3.590 7.611 1.00 66.12 83 THR A C 1
ATOM 644 O O . THR A 1 83 ? 2.759 3.910 6.487 1.00 66.12 83 THR A O 1
ATOM 647 N N . LYS A 1 84 ? 4.429 3.349 7.877 1.00 66.69 84 LYS A N 1
ATOM 648 C CA . LYS A 1 84 ? 5.487 3.386 6.855 1.00 66.69 84 LYS A CA 1
ATOM 649 C C . LYS A 1 84 ? 5.173 2.493 5.647 1.00 66.69 84 LYS A C 1
ATOM 651 O O . LYS A 1 84 ? 5.425 2.906 4.523 1.00 66.69 84 LYS A O 1
ATOM 656 N N . PHE A 1 85 ? 4.560 1.328 5.874 1.00 60.09 85 PHE A N 1
ATOM 657 C CA . PHE A 1 85 ? 4.169 0.423 4.798 1.00 60.09 85 PHE A CA 1
ATOM 658 C C . PHE A 1 85 ? 3.045 1.010 3.957 1.00 60.09 85 PHE A C 1
ATOM 660 O O . PHE A 1 85 ? 2.968 0.733 2.771 1.00 60.09 85 PHE A O 1
ATOM 667 N N . ILE A 1 86 ? 2.204 1.872 4.527 1.00 61.97 86 ILE A N 1
ATOM 668 C CA . ILE A 1 86 ? 1.162 2.538 3.751 1.00 61.97 86 ILE A CA 1
ATOM 669 C C . ILE A 1 86 ? 1.716 3.696 2.941 1.00 61.97 86 ILE A C 1
ATOM 671 O O . ILE A 1 86 ? 1.296 3.884 1.809 1.00 61.97 86 ILE A O 1
ATOM 675 N N . SER A 1 87 ? 2.711 4.420 3.446 1.00 59.56 87 SER A N 1
ATOM 676 C CA . SER A 1 87 ? 3.455 5.374 2.616 1.00 59.56 87 SER A CA 1
ATOM 677 C C . SER A 1 87 ? 4.126 4.691 1.415 1.00 59.56 87 SER A C 1
ATOM 679 O O . SER A 1 87 ? 4.220 5.295 0.350 1.00 59.56 87 SER A O 1
ATOM 681 N N . GLU A 1 88 ? 4.562 3.437 1.570 1.00 59.34 88 GLU A N 1
ATOM 682 C CA . GLU A 1 88 ? 5.067 2.598 0.474 1.00 59.34 88 GLU A CA 1
ATOM 683 C C . GLU A 1 88 ? 3.935 2.083 -0.439 1.00 59.34 88 GLU A C 1
ATOM 685 O O . GLU A 1 88 ? 4.105 2.074 -1.652 1.00 59.34 88 GLU A O 1
ATOM 690 N N . ILE A 1 89 ? 2.760 1.729 0.100 1.00 56.75 89 ILE A N 1
ATOM 691 C CA . ILE A 1 89 ? 1.569 1.320 -0.681 1.00 56.75 89 ILE A CA 1
ATOM 692 C C . ILE A 1 89 ? 0.956 2.497 -1.465 1.00 56.75 89 ILE A C 1
ATOM 694 O O . ILE A 1 89 ? 0.453 2.305 -2.567 1.00 56.75 89 ILE A O 1
ATOM 698 N N . LEU A 1 90 ? 1.001 3.716 -0.920 1.00 54.72 90 LEU A N 1
ATOM 699 C CA . LEU A 1 90 ? 0.565 4.954 -1.579 1.00 54.72 90 LEU A CA 1
ATOM 700 C C . LEU A 1 90 ? 1.570 5.442 -2.631 1.00 54.72 90 LEU A C 1
ATOM 702 O O . LEU A 1 90 ? 1.283 6.405 -3.345 1.00 54.72 90 LEU A O 1
ATOM 706 N N . ALA A 1 91 ? 2.745 4.813 -2.735 1.00 65.00 91 ALA A N 1
ATOM 707 C CA . ALA A 1 91 ? 3.655 5.088 -3.831 1.00 65.00 91 ALA A CA 1
ATOM 708 C C . ALA A 1 91 ? 2.993 4.660 -5.146 1.00 65.00 91 ALA A C 1
ATOM 710 O O . ALA A 1 91 ? 2.496 3.542 -5.283 1.00 65.00 91 ALA A O 1
ATOM 711 N N . LEU A 1 92 ? 2.991 5.555 -6.134 1.00 69.12 92 LEU A N 1
ATOM 712 C CA . LEU A 1 92 ? 2.452 5.251 -7.452 1.00 69.12 92 LEU A CA 1
ATOM 713 C C . LEU A 1 92 ? 3.343 4.199 -8.128 1.00 69.12 92 LEU A C 1
ATOM 715 O O . LEU A 1 92 ? 4.427 4.511 -8.621 1.00 69.12 92 LEU A O 1
ATOM 719 N N . VAL A 1 93 ? 2.886 2.950 -8.157 1.00 80.75 93 VAL A N 1
ATOM 720 C CA . VAL A 1 93 ? 3.574 1.860 -8.855 1.00 80.75 93 VAL A CA 1
ATOM 721 C C . VAL A 1 93 ? 2.988 1.704 -10.254 1.00 80.75 93 VAL A C 1
ATOM 723 O O . VAL A 1 93 ? 1.800 1.439 -10.424 1.00 80.75 93 VAL A O 1
ATOM 726 N N . ILE A 1 94 ? 3.835 1.846 -11.269 1.00 80.38 94 ILE A N 1
ATOM 727 C CA . ILE A 1 94 ? 3.483 1.649 -12.673 1.00 80.38 94 ILE A CA 1
ATOM 728 C C . ILE A 1 94 ? 3.938 0.244 -13.069 1.00 80.38 94 ILE A C 1
ATOM 730 O O . ILE A 1 94 ? 5.119 0.005 -13.327 1.00 80.38 94 ILE A O 1
ATOM 734 N N . GLY A 1 95 ? 2.994 -0.695 -13.105 1.00 81.25 95 GLY A N 1
ATOM 735 C CA . GLY A 1 95 ? 3.232 -2.035 -13.637 1.00 81.25 95 GLY A CA 1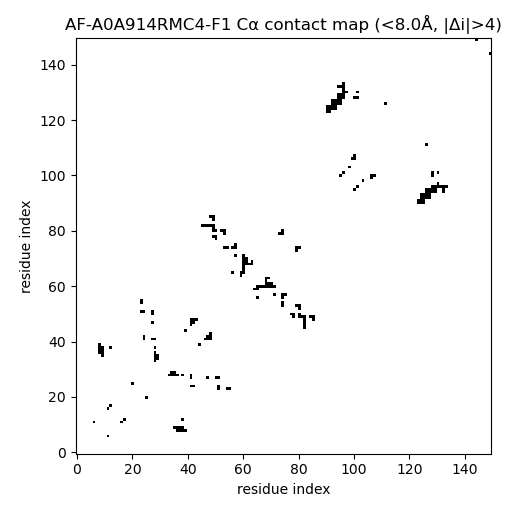
ATOM 736 C C . GLY A 1 95 ? 3.331 -2.002 -15.162 1.00 81.25 95 GLY A C 1
ATOM 737 O O . GLY A 1 95 ? 2.391 -1.573 -15.830 1.00 81.25 95 GLY A O 1
ATOM 738 N N . VAL A 1 96 ? 4.447 -2.468 -15.723 1.00 83.31 96 VAL A N 1
ATOM 739 C CA . VAL A 1 96 ? 4.663 -2.552 -17.176 1.00 83.31 96 VAL A CA 1
ATOM 740 C C . VAL A 1 96 ? 4.961 -3.983 -17.595 1.00 83.31 96 VAL A C 1
ATOM 742 O O . VAL A 1 96 ? 5.781 -4.660 -16.988 1.00 83.31 96 VAL A O 1
ATOM 745 N N . GLY A 1 97 ? 4.298 -4.452 -18.647 1.00 80.94 97 GLY A N 1
ATOM 746 C CA . GLY A 1 97 ? 4.485 -5.798 -19.188 1.00 80.94 97 GLY A CA 1
ATOM 747 C C . GLY A 1 97 ? 4.573 -5.794 -20.711 1.00 80.94 97 GLY A C 1
ATOM 748 O O . GLY A 1 97 ? 4.413 -4.757 -21.356 1.00 80.94 97 GLY A O 1
ATOM 749 N N . GLY A 1 98 ? 4.815 -6.971 -21.287 1.00 82.88 98 GLY A N 1
ATOM 750 C CA . GLY A 1 98 ? 4.870 -7.185 -22.734 1.00 82.88 98 GLY A CA 1
ATOM 751 C C . GLY A 1 98 ? 6.285 -7.355 -23.294 1.00 82.88 98 GLY A C 1
ATOM 752 O O . GLY A 1 98 ? 7.288 -7.091 -22.633 1.00 82.88 98 GLY A O 1
ATOM 753 N N . ALA A 1 99 ? 6.354 -7.792 -24.553 1.00 82.75 99 ALA A N 1
ATOM 754 C CA . ALA A 1 99 ? 7.581 -8.272 -25.192 1.00 82.75 99 ALA A CA 1
ATOM 755 C C . ALA A 1 99 ? 8.738 -7.254 -25.201 1.00 82.75 99 ALA A C 1
ATOM 757 O O . ALA A 1 99 ? 9.893 -7.645 -25.093 1.00 82.75 99 ALA A O 1
ATOM 758 N N . LEU A 1 100 ? 8.457 -5.952 -25.298 1.00 84.50 100 LEU A N 1
ATOM 759 C CA . LEU A 1 100 ? 9.507 -4.925 -25.267 1.00 84.50 100 LEU A CA 1
ATOM 760 C C . LEU A 1 100 ? 10.123 -4.759 -23.876 1.00 84.50 100 LEU A C 1
ATOM 762 O O . LEU A 1 100 ? 11.333 -4.606 -23.765 1.00 84.50 100 LEU A O 1
ATOM 766 N N . ILE A 1 101 ? 9.311 -4.824 -22.820 1.00 86.12 101 ILE A N 1
ATOM 767 C CA . ILE A 1 101 ? 9.808 -4.791 -21.440 1.00 86.12 101 ILE A CA 1
ATOM 768 C C . ILE A 1 101 ? 10.605 -6.065 -21.135 1.00 86.12 101 ILE A C 1
ATOM 770 O O . ILE A 1 101 ? 11.619 -5.993 -20.450 1.00 86.12 101 ILE A O 1
ATOM 774 N N . GLN A 1 102 ? 10.173 -7.207 -21.677 1.00 84.94 102 GLN A N 1
ATOM 775 C CA . GLN A 1 102 ? 10.753 -8.517 -21.379 1.00 84.94 102 GLN A CA 1
ATOM 776 C C . GLN A 1 102 ? 12.010 -8.850 -22.200 1.00 84.94 102 GLN A C 1
ATOM 778 O O . GLN A 1 102 ? 12.945 -9.449 -21.676 1.00 84.94 102 GLN A O 1
ATOM 783 N N . PHE A 1 103 ? 12.046 -8.487 -23.485 1.00 86.75 103 PHE A N 1
ATOM 784 C CA . PHE A 1 103 ? 13.075 -8.958 -24.421 1.00 86.75 103 PHE A CA 1
ATOM 785 C C . PHE A 1 103 ? 14.004 -7.860 -24.942 1.00 86.75 103 PHE A C 1
ATOM 787 O O . PHE A 1 103 ? 15.003 -8.180 -25.585 1.00 86.75 103 PHE A O 1
ATOM 794 N N . HIS A 1 104 ? 13.717 -6.577 -24.689 1.00 86.94 104 HIS A N 1
ATOM 795 C CA . HIS A 1 104 ? 14.572 -5.493 -25.166 1.00 86.94 104 HIS A CA 1
ATOM 796 C C . HIS A 1 104 ? 15.492 -4.962 -24.050 1.00 86.94 104 HIS A C 1
ATOM 798 O O . HIS A 1 104 ? 15.011 -4.328 -23.108 1.00 86.94 104 HIS A O 1
ATOM 804 N N . PRO A 1 105 ? 16.825 -5.116 -24.169 1.00 89.44 105 PRO A N 1
ATOM 805 C CA . PRO A 1 105 ? 17.768 -4.912 -23.062 1.00 89.44 105 PRO A CA 1
ATOM 806 C C . PRO A 1 105 ? 17.841 -3.471 -22.538 1.00 89.44 105 PRO A C 1
ATOM 808 O O . PRO 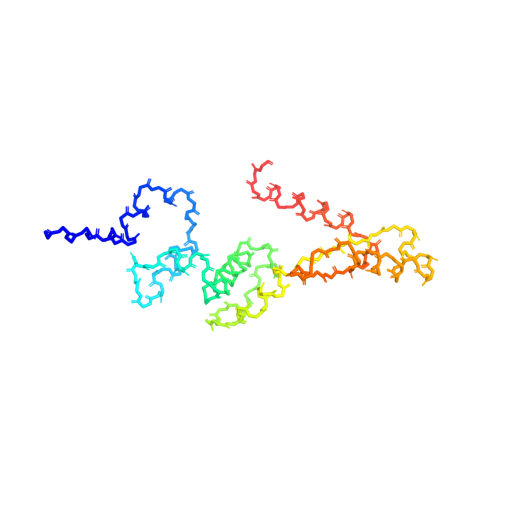A 1 105 ? 18.239 -3.250 -21.401 1.00 89.44 105 PRO A O 1
ATOM 811 N N . THR A 1 106 ? 17.465 -2.480 -23.349 1.00 93.19 106 THR A N 1
ATOM 812 C CA . THR A 1 106 ? 17.550 -1.053 -22.981 1.00 93.19 106 THR A CA 1
ATOM 813 C C . THR A 1 106 ? 16.198 -0.364 -22.833 1.00 93.19 106 THR A C 1
ATOM 815 O O . THR A 1 106 ? 16.143 0.787 -22.406 1.00 93.19 106 THR A O 1
ATOM 818 N N . TYR A 1 107 ? 15.093 -1.032 -23.182 1.00 88.75 107 TYR A N 1
ATOM 819 C CA . TYR A 1 107 ? 13.797 -0.356 -23.292 1.00 88.75 107 TYR A CA 1
ATOM 820 C C . TYR A 1 107 ? 13.273 0.102 -21.927 1.00 88.75 107 TYR A C 1
ATOM 822 O O . TYR A 1 107 ? 12.777 1.218 -21.808 1.00 88.75 107 TYR A O 1
ATOM 830 N N . HIS A 1 108 ? 13.457 -0.720 -20.889 1.00 89.31 108 HIS A N 1
ATOM 831 C CA . HIS A 1 108 ? 13.070 -0.376 -19.521 1.00 89.31 108 HIS A CA 1
ATOM 832 C C . HIS A 1 108 ? 13.759 0.906 -19.025 1.00 89.31 108 HIS A C 1
ATOM 834 O O . HIS A 1 108 ? 13.087 1.811 -18.540 1.00 89.31 108 HIS A O 1
ATOM 840 N N . VAL A 1 109 ? 15.077 1.016 -19.232 1.00 91.81 109 VAL A N 1
ATOM 841 C CA . VAL A 1 109 ? 15.876 2.180 -18.811 1.00 91.81 109 VAL A CA 1
ATOM 842 C C . VAL A 1 109 ? 15.423 3.446 -19.539 1.00 91.81 109 VAL A C 1
ATOM 844 O O . VAL A 1 109 ? 15.159 4.464 -18.906 1.00 91.81 109 VAL A O 1
ATOM 847 N N . LEU A 1 110 ? 15.261 3.374 -20.864 1.00 92.00 110 LEU A N 1
ATOM 848 C CA . LEU A 1 110 ? 14.824 4.518 -21.670 1.00 92.00 110 LEU A CA 1
ATOM 849 C C . LEU A 1 110 ? 13.410 4.982 -21.305 1.00 92.00 110 LEU A C 1
ATOM 851 O O . LEU A 1 110 ? 13.130 6.183 -21.285 1.00 92.00 110 LEU A O 1
ATOM 855 N N . LEU A 1 111 ? 12.512 4.036 -21.024 1.00 88.00 111 LEU A N 1
ATOM 856 C CA . LEU A 1 111 ? 11.158 4.337 -20.579 1.00 88.00 111 LEU A CA 1
ATOM 857 C C . LEU A 1 111 ? 11.177 5.040 -19.218 1.00 88.00 111 LEU A C 1
ATOM 859 O O . LEU A 1 111 ? 10.505 6.055 -19.050 1.00 88.00 111 LEU A O 1
ATOM 863 N N . GLU A 1 112 ? 11.974 4.547 -18.271 1.00 90.38 112 GLU A N 1
ATOM 864 C CA . GLU A 1 112 ? 12.108 5.158 -16.951 1.00 90.38 112 GLU A CA 1
ATOM 865 C C . GLU A 1 112 ? 12.699 6.577 -17.033 1.00 90.38 112 GLU A C 1
ATOM 867 O O . GLU A 1 112 ? 12.173 7.499 -16.411 1.00 90.38 112 GLU A O 1
ATOM 872 N N . GLU A 1 113 ? 13.738 6.794 -17.844 1.00 91.88 113 GLU A N 1
ATOM 873 C CA . GLU A 1 113 ? 14.321 8.124 -18.075 1.00 91.88 113 GLU A CA 1
ATOM 874 C C . GLU A 1 113 ? 13.313 9.103 -18.685 1.00 91.88 113 GLU A C 1
ATOM 876 O O . GLU A 1 113 ? 13.203 10.251 -18.244 1.00 91.88 113 GLU A O 1
ATOM 881 N N . LYS A 1 114 ? 12.531 8.654 -19.675 1.00 84.88 114 LYS A N 1
ATOM 882 C CA . LYS A 1 114 ? 11.476 9.478 -20.276 1.00 84.88 114 LYS A CA 1
ATOM 883 C C . LYS A 1 114 ? 10.378 9.819 -19.280 1.00 84.88 114 LYS A C 1
ATOM 885 O O . LYS A 1 114 ? 9.951 10.970 -19.239 1.00 84.88 114 LYS A O 1
ATOM 890 N N . LEU A 1 115 ? 9.945 8.859 -18.468 1.00 84.06 115 LEU A N 1
ATOM 891 C CA . LEU A 1 115 ? 8.951 9.103 -17.427 1.00 84.06 115 LEU A CA 1
ATOM 892 C C . LEU A 1 115 ? 9.484 10.071 -16.363 1.00 84.06 115 LEU A C 1
ATOM 894 O O . LEU A 1 115 ? 8.750 10.963 -15.958 1.00 84.06 115 LEU A O 1
ATOM 898 N N . LYS A 1 116 ? 10.767 9.993 -15.980 1.00 85.94 116 LYS A N 1
ATOM 899 C CA . LYS A 1 116 ? 11.397 10.957 -15.052 1.00 85.94 116 LYS A CA 1
ATOM 900 C C . LYS A 1 116 ? 11.425 12.375 -15.610 1.00 85.94 116 LYS A C 1
ATOM 902 O O . LYS A 1 116 ? 11.223 13.320 -14.859 1.00 85.94 116 LYS A O 1
ATOM 907 N N . ALA A 1 117 ? 11.651 12.524 -16.913 1.00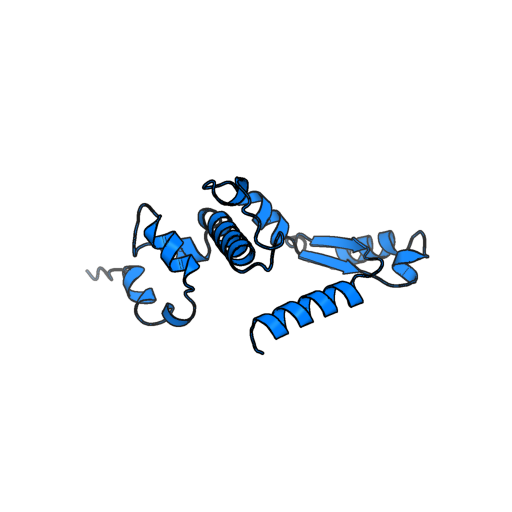 84.62 117 ALA A N 1
ATOM 908 C CA . ALA A 1 117 ? 11.650 13.829 -17.568 1.00 84.62 117 ALA A CA 1
ATOM 909 C C . ALA A 1 117 ? 10.245 14.445 -17.708 1.00 84.62 117 ALA A C 1
ATOM 911 O O . ALA A 1 117 ? 10.129 15.660 -17.853 1.00 84.62 117 ALA A O 1
ATOM 912 N N . LEU A 1 118 ? 9.192 13.620 -17.710 1.00 76.81 118 LEU A N 1
ATOM 913 C CA . LEU A 1 118 ? 7.804 14.051 -17.915 1.00 76.81 118 LEU A CA 1
ATOM 914 C C . LEU A 1 118 ? 6.996 14.153 -16.617 1.00 76.81 118 LEU A C 1
ATOM 916 O O . LEU A 1 118 ? 6.034 14.918 -16.560 1.00 76.81 118 LEU A O 1
ATOM 920 N N . ALA A 1 119 ? 7.343 13.366 -15.601 1.00 76.75 119 ALA A N 1
ATOM 921 C CA . ALA A 1 119 ? 6.639 13.355 -14.330 1.00 76.75 119 ALA A CA 1
ATOM 922 C C . ALA A 1 119 ? 6.850 14.679 -13.574 1.00 76.75 119 ALA A C 1
ATOM 924 O O . ALA A 1 119 ? 7.963 15.214 -13.569 1.00 76.75 119 ALA A O 1
ATOM 925 N N . PRO A 1 120 ? 5.815 15.196 -12.890 1.00 79.75 120 PRO A N 1
ATOM 926 C CA . PRO A 1 120 ? 5.984 16.311 -11.970 1.00 79.75 120 PRO A CA 1
ATOM 927 C C . PRO A 1 120 ? 7.026 15.973 -10.885 1.00 79.75 120 PRO A C 1
ATOM 929 O O . PRO A 1 120 ? 7.035 14.848 -10.378 1.00 79.75 120 PRO A O 1
ATOM 932 N N . PRO A 1 121 ? 7.907 16.918 -10.512 1.00 75.81 121 PRO A N 1
ATOM 933 C CA . PRO A 1 121 ? 9.041 16.656 -9.619 1.00 75.81 121 PRO A CA 1
ATOM 934 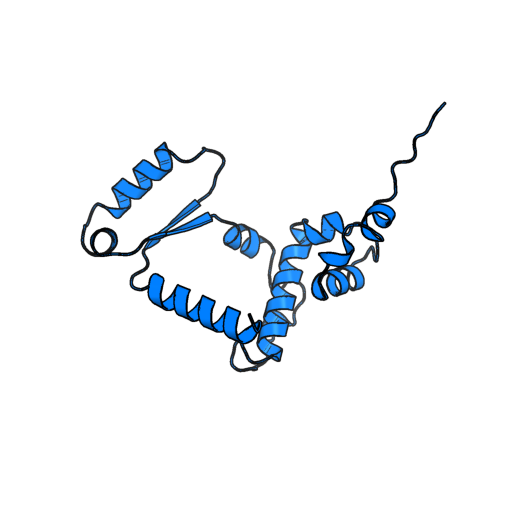C C . PRO A 1 121 ? 8.638 16.288 -8.181 1.00 75.81 121 PRO A C 1
ATOM 936 O O . PRO A 1 121 ? 9.444 15.746 -7.428 1.00 75.81 121 PRO A O 1
ATOM 939 N N . ASP A 1 122 ? 7.405 16.589 -7.787 1.00 76.31 122 ASP A N 1
ATOM 940 C CA . ASP A 1 122 ? 6.804 16.293 -6.488 1.00 76.31 122 ASP A CA 1
ATOM 941 C C . ASP A 1 122 ? 6.131 14.911 -6.423 1.00 76.31 122 ASP A C 1
ATOM 943 O O . ASP A 1 122 ? 5.797 14.435 -5.335 1.00 76.31 122 ASP A O 1
ATOM 947 N N . VAL A 1 123 ? 5.981 14.226 -7.560 1.00 70.12 123 VAL A N 1
ATOM 948 C CA . VAL A 1 123 ? 5.343 12.908 -7.632 1.00 70.12 123 VAL A CA 1
ATOM 949 C C . VAL A 1 123 ? 6.391 11.805 -7.515 1.00 70.12 123 VAL A C 1
ATOM 951 O O . VAL A 1 123 ? 7.256 11.637 -8.374 1.00 70.12 123 VAL A O 1
ATOM 954 N N . LYS A 1 124 ? 6.278 10.996 -6.458 1.00 78.06 124 LYS A N 1
ATOM 955 C CA . LYS A 1 124 ? 7.078 9.778 -6.278 1.00 78.06 124 LYS A CA 1
ATOM 956 C C . LYS A 1 124 ? 6.383 8.590 -6.933 1.00 78.06 124 LYS A C 1
ATOM 958 O O . LYS A 1 124 ? 5.226 8.306 -6.629 1.00 78.06 124 LYS A O 1
ATOM 963 N N . TRP A 1 125 ? 7.105 7.883 -7.794 1.00 83.44 125 TRP A N 1
ATOM 964 C CA . TRP A 1 125 ? 6.605 6.709 -8.500 1.00 83.44 125 TRP A CA 1
ATOM 965 C C . TRP A 1 125 ? 7.721 5.692 -8.747 1.00 83.44 125 TRP A C 1
ATOM 967 O O . TRP A 1 125 ? 8.905 6.022 -8.664 1.00 83.44 125 TRP A O 1
ATOM 977 N N . GLN A 1 126 ? 7.333 4.456 -9.055 1.00 85.44 126 GLN A N 1
ATOM 978 C CA . GLN A 1 126 ? 8.248 3.366 -9.385 1.00 85.44 126 GLN A CA 1
ATOM 979 C C . GLN A 1 126 ? 7.735 2.580 -10.593 1.00 85.44 126 GLN A C 1
ATOM 981 O O . GLN A 1 126 ? 6.558 2.232 -10.656 1.00 85.44 126 GLN A O 1
ATOM 986 N N . LEU A 1 127 ? 8.626 2.267 -11.537 1.00 85.62 127 LEU A N 1
ATOM 987 C CA . LEU A 1 127 ? 8.338 1.367 -12.654 1.00 85.62 127 LEU A CA 1
ATOM 988 C C . LEU A 1 127 ? 8.646 -0.075 -12.246 1.00 85.62 127 LEU A C 1
ATOM 990 O O . LEU A 1 127 ? 9.751 -0.358 -11.790 1.00 85.62 127 LEU A O 1
ATOM 994 N N . VAL A 1 128 ? 7.694 -0.990 -12.423 1.00 87.94 128 VAL A N 1
ATOM 995 C CA . VAL A 1 128 ? 7.863 -2.404 -12.058 1.00 87.94 128 VAL A CA 1
ATOM 996 C C . VAL A 1 128 ? 7.549 -3.290 -13.266 1.00 87.94 128 VAL A C 1
ATOM 998 O O . VAL A 1 128 ? 6.411 -3.278 -13.743 1.00 87.94 128 VAL A O 1
ATOM 1001 N N . PRO A 1 129 ? 8.526 -4.060 -13.784 1.00 84.38 129 PRO A N 1
ATOM 1002 C CA . PRO A 1 129 ? 8.276 -5.072 -14.804 1.00 84.38 129 PRO A CA 1
ATOM 1003 C C . PRO A 1 129 ? 7.367 -6.179 -14.264 1.00 84.38 129 PRO A C 1
ATOM 1005 O O . PRO A 1 129 ? 7.572 -6.671 -13.155 1.00 84.38 129 PRO A O 1
ATOM 1008 N N . ALA A 1 130 ? 6.383 -6.594 -15.054 1.00 81.69 130 ALA A N 1
ATOM 1009 C CA . ALA A 1 130 ? 5.483 -7.686 -14.721 1.00 81.69 130 ALA A CA 1
ATOM 1010 C C . ALA A 1 130 ? 5.412 -8.691 -15.876 1.00 81.69 130 ALA A C 1
ATOM 1012 O O . ALA A 1 130 ? 4.838 -8.397 -16.926 1.00 81.69 130 ALA A O 1
ATOM 1013 N N . ASP A 1 131 ? 5.937 -9.896 -15.647 1.00 73.50 131 ASP A N 1
ATOM 1014 C CA . ASP A 1 131 ? 5.958 -10.976 -16.645 1.00 73.50 131 ASP A CA 1
ATOM 1015 C C . ASP A 1 131 ? 4.545 -11.464 -17.013 1.00 73.50 131 ASP A C 1
ATOM 1017 O O . ASP A 1 131 ? 4.288 -11.846 -18.150 1.00 73.50 131 ASP A O 1
ATOM 1021 N N . GLU A 1 132 ? 3.594 -11.400 -16.070 1.00 68.25 132 GLU A N 1
ATOM 1022 C CA . GLU A 1 132 ? 2.218 -11.907 -16.238 1.00 68.25 132 GLU A CA 1
ATOM 1023 C C . GLU A 1 132 ? 1.163 -11.018 -15.548 1.00 68.25 132 GLU A C 1
ATOM 1025 O O . GLU A 1 132 ? 0.141 -11.493 -15.045 1.00 68.25 132 GLU A O 1
ATOM 1030 N N . GLY A 1 133 ? 1.418 -9.709 -15.468 1.00 65.62 133 GLY A N 1
ATOM 1031 C CA . GLY A 1 133 ? 0.614 -8.792 -14.647 1.00 65.62 133 GLY A CA 1
ATOM 1032 C C . GLY A 1 133 ? -0.869 -8.723 -15.034 1.00 65.62 133 GLY A C 1
ATOM 1033 O O . GLY A 1 133 ? -1.728 -8.651 -14.159 1.00 65.62 133 GLY A O 1
ATOM 1034 N N . SER A 1 134 ? -1.178 -8.808 -16.332 1.00 76.62 134 SER A N 1
ATOM 1035 C CA . SER A 1 134 ? -2.547 -8.679 -16.858 1.00 76.62 134 SER A CA 1
ATOM 1036 C C . SER A 1 134 ? -3.480 -9.795 -16.371 1.00 76.62 134 SER A C 1
ATOM 1038 O O . SER A 1 134 ? -4.545 -9.518 -15.824 1.00 76.62 134 SER A O 1
ATOM 1040 N N . ALA A 1 135 ? -3.060 -11.059 -16.493 1.00 71.50 135 ALA A N 1
ATOM 1041 C CA . ALA A 1 135 ? -3.889 -12.200 -16.110 1.00 71.50 135 ALA A CA 1
ATOM 1042 C C . ALA A 1 135 ? -4.096 -12.276 -14.589 1.00 71.50 135 ALA A C 1
ATOM 1044 O O . ALA A 1 135 ? -5.208 -12.520 -14.125 1.00 71.50 135 ALA A O 1
ATOM 1045 N N . LYS A 1 136 ? -3.043 -12.008 -13.804 1.00 73.31 136 LYS A N 1
ATOM 1046 C CA . LYS A 1 136 ? -3.118 -12.000 -12.333 1.00 73.3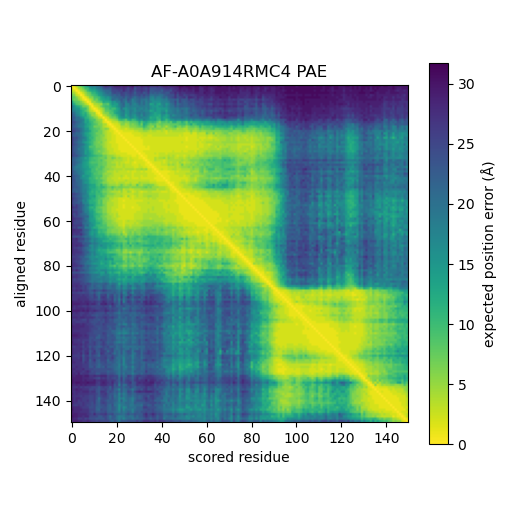1 136 LYS A CA 1
ATOM 1047 C C . LYS A 1 136 ? -3.963 -10.835 -11.820 1.00 73.31 136 LYS A C 1
ATOM 1049 O O . LYS A 1 136 ? -4.779 -11.029 -10.925 1.00 73.31 136 LYS A O 1
ATOM 1054 N N . GLY A 1 137 ? -3.821 -9.656 -12.428 1.00 73.69 137 GLY A N 1
ATOM 1055 C CA . GLY A 1 137 ? -4.650 -8.492 -12.122 1.00 73.69 137 GLY A CA 1
ATOM 1056 C C . GLY A 1 137 ? -6.125 -8.731 -12.441 1.00 73.69 137 GLY A C 1
ATOM 1057 O O . GLY A 1 137 ? -6.981 -8.450 -11.606 1.00 73.69 137 GLY A O 1
ATOM 1058 N N . ALA A 1 138 ? -6.422 -9.317 -13.605 1.00 72.31 138 ALA A N 1
ATOM 1059 C CA . ALA A 1 138 ? -7.783 -9.674 -13.998 1.00 72.31 138 ALA A CA 1
ATOM 1060 C C . ALA A 1 138 ? -8.402 -10.731 -13.070 1.00 72.31 138 ALA A C 1
ATOM 1062 O O . ALA A 1 138 ? -9.544 -10.570 -12.656 1.00 72.31 138 ALA A O 1
ATOM 1063 N N . ALA A 1 139 ? -7.652 -11.772 -12.695 1.00 69.88 139 ALA A N 1
ATOM 1064 C CA . ALA A 1 139 ? -8.118 -12.790 -11.753 1.00 69.88 139 ALA A CA 1
ATOM 1065 C C . ALA A 1 139 ? -8.388 -12.207 -10.358 1.00 69.88 139 ALA A C 1
ATOM 1067 O O . ALA A 1 139 ? -9.396 -12.533 -9.738 1.00 69.88 139 ALA A O 1
ATOM 1068 N N . MET A 1 140 ? -7.524 -11.306 -9.881 1.00 73.56 140 MET A N 1
ATOM 1069 C CA . MET A 1 140 ? -7.726 -10.608 -8.612 1.00 73.56 140 MET A CA 1
ATOM 1070 C C . MET A 1 140 ? -8.977 -9.723 -8.655 1.00 73.56 140 MET A C 1
ATOM 1072 O O . MET A 1 140 ? -9.790 -9.782 -7.741 1.00 73.56 140 MET A O 1
ATOM 1076 N N . LEU A 1 141 ? -9.169 -8.950 -9.730 1.00 75.44 141 LEU A N 1
ATOM 1077 C CA . LEU A 1 141 ? -10.380 -8.153 -9.945 1.00 75.44 141 LEU A CA 1
ATOM 1078 C C . LEU A 1 141 ? -11.635 -9.026 -10.000 1.00 75.44 141 LEU A C 1
ATOM 1080 O O . LEU A 1 141 ? -12.604 -8.718 -9.318 1.00 75.44 141 LEU A O 1
ATOM 1084 N N . ALA A 1 142 ? -11.606 -10.122 -10.760 1.00 72.06 142 ALA A N 1
ATOM 1085 C CA . ALA A 1 142 ? -12.721 -11.057 -10.856 1.00 72.06 142 ALA A CA 1
ATOM 1086 C C . ALA A 1 142 ? -13.078 -11.651 -9.486 1.00 72.06 142 ALA A C 1
ATOM 1088 O O . ALA A 1 142 ? -14.243 -11.635 -9.110 1.00 72.06 142 ALA A O 1
ATOM 1089 N N . ALA A 1 143 ? -12.081 -12.078 -8.704 1.00 71.19 143 ALA A N 1
ATOM 1090 C CA . ALA A 1 143 ? -12.292 -12.594 -7.353 1.00 71.19 143 ALA A CA 1
ATOM 1091 C C . ALA A 1 143 ? -12.856 -11.529 -6.395 1.00 71.19 143 ALA A C 1
ATOM 1093 O O . ALA A 1 143 ? -13.690 -11.836 -5.546 1.00 71.19 143 ALA A O 1
ATOM 1094 N N . VAL A 1 144 ? -12.423 -10.270 -6.523 1.00 76.94 144 VAL A N 1
ATOM 1095 C CA . VAL A 1 144 ? -12.962 -9.151 -5.734 1.00 76.94 144 VAL A CA 1
ATOM 1096 C C . VAL A 1 144 ? -14.417 -8.872 -6.112 1.00 76.94 144 VAL A C 1
ATOM 1098 O O . VAL A 1 144 ? -15.248 -8.739 -5.221 1.00 76.94 144 VAL A O 1
ATOM 1101 N N . VAL A 1 145 ? -14.732 -8.823 -7.408 1.00 79.00 145 VAL A N 1
ATOM 1102 C CA . VAL A 1 145 ? -16.088 -8.589 -7.932 1.00 79.00 145 VAL A CA 1
ATOM 1103 C C . VAL A 1 145 ? -17.040 -9.707 -7.507 1.00 79.00 145 VAL A C 1
ATOM 1105 O O . VAL A 1 145 ? -18.086 -9.420 -6.929 1.00 79.00 145 VAL A O 1
ATOM 1108 N N . GLU A 1 146 ? -16.638 -10.969 -7.682 1.00 78.25 146 GLU A N 1
ATOM 1109 C CA . GLU A 1 146 ? -17.406 -12.148 -7.257 1.00 78.25 146 GLU A CA 1
ATOM 1110 C C . GLU A 1 146 ? -17.694 -12.116 -5.751 1.00 78.25 146 GLU A C 1
ATOM 1112 O O . GLU A 1 146 ? -18.822 -12.338 -5.314 1.00 78.25 146 GLU A O 1
ATOM 1117 N N . LYS A 1 147 ? -16.686 -11.763 -4.948 1.00 58.22 147 LYS A N 1
ATOM 1118 C CA . LYS A 1 147 ? -16.815 -11.663 -3.495 1.00 58.22 147 LYS A CA 1
ATOM 1119 C C . LYS A 1 147 ? -17.687 -10.483 -3.048 1.00 58.22 147 LYS A C 1
ATOM 1121 O O . LYS A 1 147 ? -18.356 -10.577 -2.021 1.00 58.22 147 LYS A O 1
ATOM 1126 N N . MET A 1 148 ? -17.661 -9.371 -3.781 1.00 73.75 148 MET A N 1
ATOM 1127 C CA . MET A 1 148 ? -18.458 -8.175 -3.483 1.00 73.75 148 MET A CA 1
ATOM 1128 C C . MET A 1 148 ? -19.902 -8.267 -3.998 1.00 73.75 148 MET A C 1
ATOM 1130 O O . MET A 1 148 ? -20.700 -7.384 -3.691 1.00 73.75 148 MET A O 1
ATOM 1134 N N . GLY A 1 149 ? -20.249 -9.328 -4.738 1.00 66.12 149 GLY A N 1
ATOM 1135 C CA . GLY A 1 149 ? -21.586 -9.524 -5.301 1.00 66.12 149 GLY A CA 1
ATOM 1136 C C . GLY A 1 149 ? -21.965 -8.473 -6.349 1.00 66.12 149 GLY A C 1
ATOM 1137 O O . GLY A 1 149 ? -23.146 -8.142 -6.468 1.00 66.12 149 GLY A O 1
ATOM 1138 N N . LEU A 1 150 ? -20.964 -7.923 -7.046 1.00 52.12 150 LEU A N 1
ATOM 1139 C CA . LEU A 1 150 ? -21.120 -6.964 -8.144 1.00 52.12 150 LEU A CA 1
ATOM 1140 C C . LEU A 1 150 ? -21.328 -7.667 -9.490 1.00 52.12 150 LEU A C 1
ATOM 1142 O O . LEU A 1 150 ? -20.740 -8.752 -9.694 1.00 52.12 150 LEU A O 1
#

Nearest PDB structures (foldseek):
  6e0i-assembly1_A  TM=5.420E-01  e=4.833E-06  Homo sapiens
  7t78-assembly1_A  TM=5.743E-01  e=1.183E-05  Homo sapiens
  4dch-assembly1_A  TM=5.283E-01  e=4.290E-06  Homo sapiens
  7t79-assembly2_B  TM=5.052E-01  e=4.833E-06  Homo sapiens
  7t79-assembly1_A  TM=5.069E-01  e=6.913E-06  Homo sapiens

pLDDT: mean 74.43, std 12.79, range [32.62, 93.19]

Foldseek 3Di:
DDPPPDPFPLVCCVPPCVVVDDPLLQVLLVPDPNRSHPSVCCVPPLQNVQVSVLVVVQVCLCVLNPPSVDDDVLSVDPCSRPSVVVVVVPAAEAEDEDDCLPPPPCSQVVVVVVCCVVDDPPHGHYYDYDHCCVVVVVVVVVVVCVVVVD

Solvent-accessible surface area (backbone atoms only — not comparable to full-atom values): 9072 Å² total; per-residue (Å²): 140,83,84,79,75,74,78,60,70,51,70,61,40,81,78,72,45,62,90,75,59,49,74,61,56,51,52,52,37,70,73,40,96,54,58,82,45,59,58,66,55,48,75,71,27,62,85,38,50,18,54,47,53,33,53,52,52,45,48,37,17,70,74,39,77,34,74,76,40,51,87,54,74,65,57,73,45,85,74,61,42,51,38,69,57,51,62,59,66,69,39,47,69,45,76,43,62,54,68,58,64,74,71,35,96,58,46,55,61,55,51,51,55,51,47,61,75,69,49,61,92,87,64,67,67,46,82,39,83,28,98,61,49,67,65,55,52,50,51,52,50,50,54,50,35,62,73,69,73,104

Sequence (150 aa):
MFVQTRPSGSALLQGKLSHILTQFDHEIDDASVHKGKQMIDKLTGALYLGDLVRRILAQLVLDGFLFSGKPCEKLDEVDSFPTKFISEILALVIGVGGALIQFHPTYHVLLEEKLKALAPPDVKWQLVPADEGSAKGAAMLAAVVEKMGL

Radius of gyration: 21.02 Å; Cα contacts (8 Å, |Δi|>4): 122; chains: 1; bounding box: 43×61×48 Å